Protein AF-A0A662UY83-F1 (afdb_monomer_lite)

Radius of gyration: 17.08 Å; chains: 1; bounding box: 41×34×47 Å

Foldseek 3Di:
DAFKEKEKEKAAEPDPLRVVLVVLLVVLVVCCCPPVVYHYHYYYHYDHPDATWMAIPNDIDGPPDRDGSVVSNVVNVVRIDTDPDPVPVVVVVVVVVVVPPDD

Sequence (103 aa):
MSLF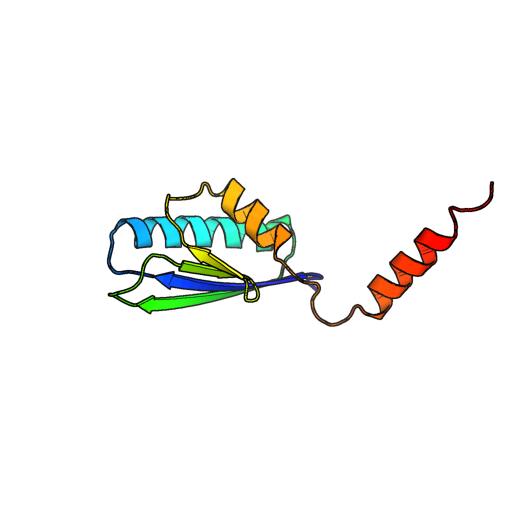EAKIIFIRGLNDIDVILEDILKQAIKIIRNHYGIHVDYEVLFSPDKESTLVINGHVIKVKKIPSIKELVDLIIMLSKPMNGDLEYMSMISSRMRVSEYV

Secondary structure (DSSP, 8-state):
--SEEEEEEEEE-SSHHHHHHHHHHHHHHHHHHHHS--EEEEEEEE-TTS--EEEETTEEEE-SS---HHHHHHHHHHH-EE-S--HHHHHHHHHHHTTSS--

Structure (mmCIF, N/CA/C/O backbone):
data_AF-A0A662UY83-F1
#
_entry.id   AF-A0A662UY83-F1
#
loop_
_atom_site.group_PDB
_atom_site.id
_atom_site.type_symbol
_atom_site.label_atom_id
_atom_site.label_alt_id
_atom_site.label_comp_id
_atom_site.label_asym_id
_atom_site.label_entity_id
_atom_site.label_seq_id
_atom_site.pdbx_PDB_ins_code
_atom_site.Cartn_x
_atom_site.Cartn_y
_atom_site.Cartn_z
_atom_site.occupancy
_atom_site.B_iso_or_equiv
_atom_site.auth_seq_id
_atom_site.auth_comp_id
_atom_site.auth_asym_id
_atom_site.auth_atom_id
_atom_site.pdbx_PDB_model_num
ATOM 1 N N . MET A 1 1 ? -11.048 -8.807 17.305 1.00 54.78 1 MET A N 1
ATOM 2 C CA . MET A 1 1 ? -11.712 -8.505 16.018 1.00 54.78 1 MET A CA 1
ATOM 3 C C . MET A 1 1 ? -11.162 -7.174 15.535 1.00 54.78 1 MET A C 1
ATOM 5 O O . MET A 1 1 ? -10.988 -6.303 16.379 1.00 54.78 1 MET A O 1
ATOM 9 N N . SER A 1 2 ? -10.791 -7.043 14.260 1.00 63.16 2 SER A N 1
ATOM 10 C CA . SER A 1 2 ? -10.331 -5.760 13.713 1.00 63.16 2 SER A CA 1
ATOM 11 C C . SER A 1 2 ? -11.535 -4.868 13.408 1.00 63.16 2 SER A C 1
ATOM 13 O O . SER A 1 2 ? -12.543 -5.375 12.928 1.00 63.16 2 SER A O 1
ATOM 15 N N . LEU A 1 3 ? -11.437 -3.572 13.712 1.00 77.38 3 LEU A N 1
ATOM 16 C CA . LEU A 1 3 ? -12.493 -2.588 13.435 1.00 77.38 3 LEU A CA 1
A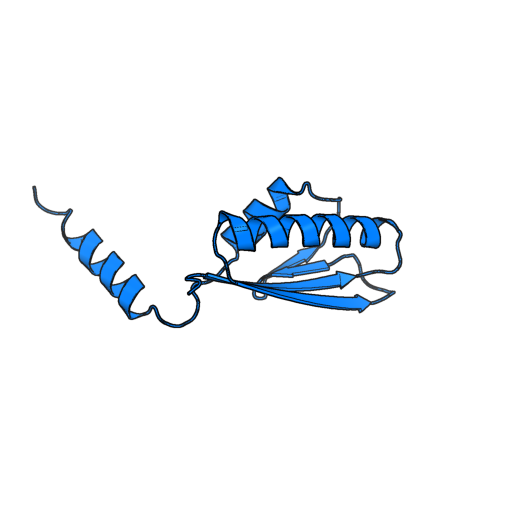TOM 17 C C . LEU A 1 3 ? -12.378 -1.987 12.025 1.00 77.38 3 LEU A C 1
ATOM 19 O O . LEU A 1 3 ? -13.340 -1.424 11.513 1.00 77.38 3 LEU A O 1
ATOM 23 N N . PHE A 1 4 ? -11.213 -2.109 11.389 1.00 84.00 4 PHE A N 1
ATOM 24 C CA . PHE A 1 4 ? -10.904 -1.471 10.113 1.00 84.00 4 PHE A CA 1
ATOM 25 C C . PHE A 1 4 ? -10.242 -2.464 9.163 1.00 84.00 4 PHE A C 1
ATOM 27 O O . PHE A 1 4 ? -9.410 -3.267 9.575 1.00 84.00 4 PHE A O 1
ATOM 34 N N . GLU A 1 5 ? -10.567 -2.369 7.881 1.00 90.69 5 GLU A N 1
ATOM 35 C CA . GLU A 1 5 ? -9.957 -3.127 6.801 1.00 90.69 5 GLU A CA 1
ATOM 36 C C . GLU A 1 5 ? -9.292 -2.244 5.743 1.00 90.69 5 GLU A C 1
ATOM 38 O O . GLU A 1 5 ? -9.752 -1.154 5.383 1.00 90.69 5 GLU A O 1
ATOM 43 N N . ALA A 1 6 ? -8.199 -2.764 5.198 1.00 91.50 6 ALA A N 1
ATOM 44 C CA . ALA A 1 6 ? -7.548 -2.242 4.012 1.00 91.50 6 ALA A CA 1
ATOM 45 C C . ALA A 1 6 ? -7.310 -3.378 3.018 1.00 91.50 6 ALA A C 1
ATOM 47 O O . ALA A 1 6 ? -6.532 -4.293 3.281 1.00 91.50 6 ALA A O 1
ATOM 48 N N . LYS A 1 7 ? -7.947 -3.298 1.852 1.00 93.44 7 LYS A N 1
ATOM 49 C CA . LYS A 1 7 ? -7.611 -4.121 0.696 1.00 93.44 7 LYS A CA 1
ATOM 50 C C . LYS A 1 7 ? -6.532 -3.423 -0.114 1.00 93.44 7 LYS A C 1
ATOM 52 O O . LYS A 1 7 ? -6.758 -2.326 -0.620 1.00 93.44 7 LYS A O 1
ATOM 57 N N . ILE A 1 8 ? -5.375 -4.053 -0.238 1.00 94.56 8 ILE A N 1
ATOM 58 C CA . ILE A 1 8 ? -4.197 -3.519 -0.909 1.00 94.56 8 ILE A CA 1
ATOM 59 C C . ILE A 1 8 ? -3.839 -4.440 -2.071 1.00 94.56 8 ILE A C 1
ATOM 61 O O . ILE A 1 8 ? -3.570 -5.619 -1.873 1.00 94.56 8 ILE A O 1
ATOM 65 N N . ILE A 1 9 ? -3.783 -3.887 -3.277 1.00 94.56 9 ILE A N 1
ATOM 66 C CA . ILE A 1 9 ? -3.280 -4.576 -4.464 1.00 94.56 9 ILE A CA 1
ATOM 67 C C . ILE A 1 9 ? -2.045 -3.824 -4.934 1.00 94.56 9 ILE A C 1
ATOM 69 O O . ILE A 1 9 ? -2.125 -2.645 -5.286 1.00 94.56 9 ILE A O 1
ATOM 73 N N . PHE A 1 10 ? -0.900 -4.493 -4.942 1.00 94.06 10 PHE A N 1
ATOM 74 C CA . PHE A 1 10 ? 0.315 -3.954 -5.530 1.00 94.06 10 PHE A CA 1
ATOM 75 C C . PHE A 1 10 ? 0.484 -4.503 -6.945 1.00 94.06 10 PHE A C 1
ATOM 77 O O . PHE A 1 10 ? 0.743 -5.687 -7.146 1.00 94.06 10 PHE A O 1
ATOM 84 N N . ILE A 1 11 ? 0.303 -3.635 -7.937 1.00 91.50 11 ILE A N 1
ATOM 85 C CA . ILE A 1 11 ? 0.576 -3.938 -9.339 1.00 91.50 11 ILE A CA 1
ATOM 86 C C . ILE A 1 11 ? 2.052 -3.643 -9.577 1.00 91.50 11 ILE A C 1
ATOM 88 O O . ILE A 1 11 ? 2.478 -2.485 -9.641 1.00 91.50 11 ILE A O 1
ATOM 92 N N . ARG A 1 12 ? 2.815 -4.723 -9.671 1.00 87.25 12 ARG A N 1
ATOM 93 C CA . ARG A 1 12 ? 4.264 -4.746 -9.745 1.00 87.25 12 ARG A CA 1
ATOM 94 C C . ARG A 1 12 ? 4.736 -4.764 -11.201 1.00 87.25 12 ARG A C 1
ATOM 96 O O . ARG A 1 12 ? 4.265 -5.592 -11.988 1.00 87.25 12 ARG A O 1
ATOM 103 N N . GLY A 1 13 ? 5.683 -3.885 -11.530 1.00 82.75 13 GLY A N 1
ATOM 104 C CA . GLY A 1 13 ? 6.440 -3.930 -12.782 1.00 82.75 13 GLY A CA 1
ATOM 105 C C . GLY A 1 13 ? 7.574 -4.969 -12.758 1.00 82.75 13 GLY A C 1
ATOM 106 O O . GLY A 1 13 ? 7.636 -5.837 -11.882 1.00 82.75 13 GLY A O 1
ATOM 107 N N . LEU A 1 14 ? 8.484 -4.889 -13.734 1.00 76.94 14 LEU A N 1
ATOM 108 C CA . LEU A 1 14 ? 9.653 -5.778 -13.861 1.00 76.94 14 LEU A CA 1
ATOM 109 C C . LEU A 1 14 ? 10.971 -5.169 -13.348 1.00 76.94 14 LEU A C 1
ATOM 111 O O . LEU A 1 14 ? 12.033 -5.739 -13.588 1.00 76.94 14 LEU A O 1
ATOM 115 N N . ASN A 1 15 ? 10.936 -4.039 -12.640 1.00 79.00 15 ASN A N 1
ATOM 116 C CA . ASN A 1 15 ? 12.158 -3.325 -12.269 1.00 79.00 15 ASN A CA 1
ATOM 117 C C . ASN A 1 15 ? 12.635 -3.695 -10.854 1.00 79.00 15 ASN A C 1
ATOM 119 O O . ASN A 1 15 ? 11.828 -3.984 -9.975 1.00 79.00 15 ASN A O 1
ATOM 123 N N . ASP A 1 16 ? 13.942 -3.609 -10.583 1.00 80.00 16 ASP A N 1
ATOM 124 C CA . ASP A 1 16 ? 14.505 -3.893 -9.245 1.00 80.00 16 ASP A CA 1
ATOM 125 C C . ASP A 1 16 ? 13.921 -2.987 -8.147 1.00 80.00 16 ASP A C 1
ATOM 127 O O . ASP A 1 16 ? 13.751 -3.392 -6.996 1.00 80.00 16 ASP A O 1
ATOM 131 N N . ILE A 1 17 ? 13.536 -1.765 -8.523 1.00 81.62 17 ILE A N 1
ATOM 132 C CA . ILE A 1 17 ? 12.842 -0.806 -7.656 1.00 81.62 17 ILE A CA 1
ATOM 133 C C . ILE A 1 17 ? 11.527 -1.391 -7.121 1.00 81.62 17 ILE A C 1
ATOM 135 O O . ILE A 1 17 ? 11.171 -1.151 -5.967 1.00 81.62 17 ILE A O 1
ATOM 139 N N . ASP A 1 18 ? 10.827 -2.195 -7.924 1.00 84.81 18 ASP A N 1
ATOM 140 C CA . ASP A 1 18 ? 9.566 -2.822 -7.536 1.00 84.81 18 ASP A CA 1
ATOM 141 C C . ASP A 1 18 ? 9.746 -3.899 -6.465 1.00 84.81 18 ASP A C 1
ATOM 143 O O . ASP A 1 18 ? 8.878 -4.067 -5.610 1.00 84.81 18 ASP A O 1
ATOM 147 N N . VAL A 1 19 ? 10.882 -4.607 -6.484 1.00 85.62 19 VAL A N 1
ATOM 148 C CA . VAL A 1 19 ? 11.230 -5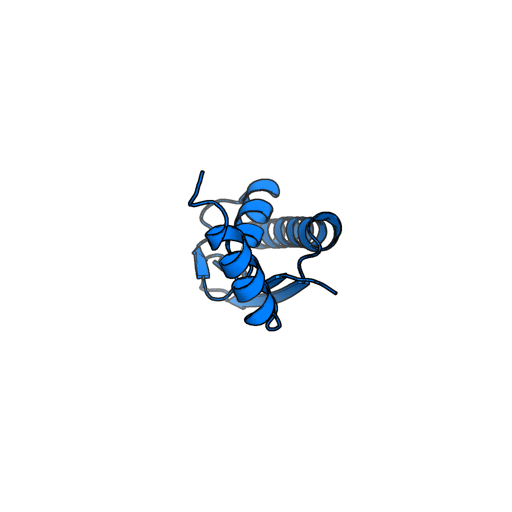.600 -5.455 1.00 85.62 19 VAL A CA 1
ATOM 149 C C . VAL A 1 19 ? 11.405 -4.909 -4.106 1.00 85.62 19 VAL A C 1
ATOM 151 O O . VAL A 1 19 ? 10.862 -5.357 -3.097 1.00 85.62 19 VAL A O 1
ATOM 154 N N . ILE A 1 20 ? 12.137 -3.792 -4.098 1.00 89.12 20 ILE A N 1
ATOM 155 C CA . ILE A 1 20 ? 12.377 -2.992 -2.893 1.00 89.12 20 ILE A CA 1
ATOM 156 C C . ILE A 1 20 ? 11.054 -2.425 -2.371 1.00 89.12 20 ILE A C 1
ATOM 158 O O . ILE A 1 20 ? 10.775 -2.481 -1.175 1.00 89.12 20 ILE A O 1
ATOM 162 N N . LEU A 1 21 ? 10.213 -1.911 -3.269 1.00 89.50 21 LEU A N 1
ATOM 163 C CA . LEU A 1 21 ? 8.908 -1.367 -2.919 1.00 89.50 21 LEU A CA 1
ATOM 164 C C . LEU A 1 21 ? 7.986 -2.422 -2.291 1.00 89.50 21 LEU A C 1
ATOM 166 O O . LEU A 1 21 ? 7.314 -2.127 -1.303 1.00 89.50 21 LEU A O 1
ATOM 170 N N . GLU A 1 22 ? 7.982 -3.647 -2.824 1.00 91.81 22 GLU A N 1
ATOM 171 C CA . GLU A 1 22 ? 7.220 -4.767 -2.264 1.00 91.81 22 GLU A CA 1
ATOM 172 C C . GLU A 1 22 ? 7.654 -5.087 -0.824 1.00 91.81 22 GLU A C 1
ATOM 174 O O . GLU A 1 22 ? 6.810 -5.341 0.038 1.00 91.81 22 GLU A O 1
ATOM 179 N N . ASP A 1 23 ? 8.960 -5.053 -0.545 1.00 92.62 23 ASP A N 1
ATOM 180 C CA . ASP A 1 23 ? 9.493 -5.309 0.795 1.00 92.62 23 ASP A CA 1
ATOM 181 C C . ASP A 1 23 ? 9.083 -4.218 1.794 1.00 92.62 23 ASP A C 1
ATOM 183 O O . ASP A 1 23 ? 8.527 -4.513 2.855 1.00 92.62 23 ASP A O 1
ATOM 187 N N . ILE A 1 24 ? 9.248 -2.945 1.418 1.00 93.12 24 ILE A N 1
ATOM 188 C CA . ILE A 1 24 ? 8.818 -1.797 2.234 1.00 93.12 24 ILE A CA 1
ATOM 189 C C . ILE A 1 24 ? 7.308 -1.878 2.508 1.00 93.12 24 ILE A C 1
ATOM 191 O O . ILE A 1 24 ? 6.865 -1.646 3.637 1.00 93.12 24 ILE A O 1
ATOM 195 N N . LEU A 1 25 ? 6.508 -2.261 1.508 1.00 94.50 25 LEU A N 1
ATOM 196 C CA . LEU A 1 25 ? 5.065 -2.422 1.658 1.00 94.50 25 LEU A CA 1
ATOM 197 C C . LEU A 1 25 ? 4.717 -3.549 2.639 1.00 94.50 25 LEU A C 1
ATOM 199 O O . LEU A 1 25 ? 3.880 -3.353 3.521 1.00 94.50 25 LEU A O 1
ATOM 203 N N . LYS A 1 26 ? 5.395 -4.701 2.566 1.00 95.25 26 LYS A N 1
ATOM 204 C CA . LYS A 1 26 ? 5.223 -5.797 3.539 1.00 95.25 26 LYS A CA 1
ATOM 205 C C . LYS A 1 26 ? 5.573 -5.358 4.961 1.00 95.25 26 LYS A C 1
ATOM 207 O O . LYS A 1 26 ? 4.857 -5.715 5.901 1.00 95.25 26 LYS A O 1
ATOM 212 N N . GLN A 1 27 ? 6.628 -4.559 5.130 1.00 96.00 27 GLN A N 1
ATOM 213 C CA . GLN A 1 27 ? 6.990 -3.991 6.431 1.00 96.00 27 GLN A CA 1
ATOM 214 C C . GLN A 1 27 ? 5.901 -3.043 6.956 1.00 96.00 27 GLN A C 1
ATOM 216 O O . GLN A 1 27 ? 5.479 -3.176 8.108 1.00 96.00 27 GLN A O 1
ATOM 221 N N . ALA A 1 28 ? 5.380 -2.149 6.109 1.00 95.50 28 ALA A N 1
ATOM 222 C CA . ALA A 1 28 ? 4.276 -1.258 6.464 1.00 95.50 28 ALA A CA 1
ATOM 223 C C . ALA A 1 28 ? 3.017 -2.045 6.871 1.00 95.50 28 ALA A C 1
ATOM 225 O O . ALA A 1 28 ? 2.437 -1.788 7.924 1.00 95.50 28 ALA A O 1
ATOM 226 N N . ILE A 1 29 ? 2.640 -3.072 6.103 1.00 95.19 29 ILE A N 1
ATOM 227 C CA . ILE A 1 29 ? 1.491 -3.942 6.404 1.00 95.19 29 ILE A CA 1
ATOM 228 C C . ILE A 1 29 ? 1.661 -4.643 7.754 1.00 95.19 29 ILE A C 1
ATOM 230 O O . ILE A 1 29 ? 0.711 -4.724 8.536 1.00 95.19 29 ILE A O 1
ATOM 234 N N . LYS A 1 30 ? 2.868 -5.128 8.067 1.00 95.44 30 LYS A N 1
ATOM 235 C CA . LYS A 1 30 ? 3.162 -5.742 9.369 1.00 95.44 30 LYS A CA 1
ATOM 236 C C . LYS A 1 30 ? 2.972 -4.748 10.516 1.00 95.44 30 LYS A C 1
ATOM 238 O O . LYS A 1 30 ?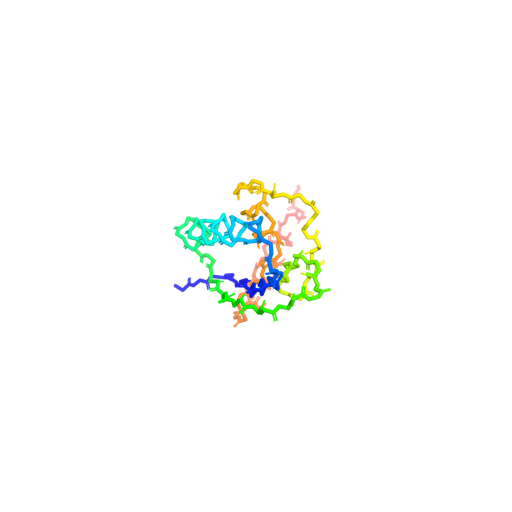 2.384 -5.108 11.535 1.00 95.44 30 LYS A O 1
ATOM 243 N N . ILE A 1 31 ? 3.431 -3.504 10.351 1.00 93.31 31 ILE A N 1
ATOM 244 C CA . ILE A 1 31 ? 3.230 -2.437 11.343 1.00 93.31 31 ILE A CA 1
ATOM 245 C C . ILE A 1 31 ? 1.737 -2.181 11.545 1.00 93.31 31 ILE A C 1
ATOM 247 O O . ILE A 1 31 ? 1.280 -2.166 12.685 1.00 93.31 31 ILE A O 1
ATOM 251 N N . ILE A 1 32 ? 0.986 -2.048 10.455 1.00 92.06 32 ILE A N 1
ATOM 252 C CA . ILE A 1 32 ? -0.452 -1.764 10.456 1.00 92.06 32 ILE A CA 1
ATOM 253 C C . ILE A 1 32 ? -1.246 -2.852 11.179 1.00 92.06 32 ILE A C 1
ATOM 255 O O . ILE A 1 32 ? -2.032 -2.552 12.078 1.00 92.06 32 ILE A O 1
ATOM 259 N N . ARG A 1 33 ? -0.992 -4.121 10.846 1.00 91.81 33 ARG A N 1
ATOM 260 C CA . ARG A 1 33 ? -1.655 -5.262 11.489 1.00 91.81 33 ARG A CA 1
ATOM 261 C C . ARG A 1 33 ? -1.354 -5.324 12.987 1.00 91.81 33 ARG A C 1
ATOM 263 O O . ARG A 1 33 ? -2.266 -5.531 13.780 1.00 91.81 33 ARG A O 1
ATOM 270 N N . ASN A 1 34 ? -0.092 -5.126 13.372 1.00 91.12 34 ASN A N 1
ATOM 271 C CA . ASN A 1 34 ? 0.350 -5.340 14.752 1.00 91.12 34 ASN A CA 1
ATOM 272 C C . ASN A 1 34 ? 0.069 -4.156 15.685 1.00 91.12 34 ASN A C 1
ATOM 274 O O . ASN A 1 34 ? -0.254 -4.376 16.846 1.00 91.12 34 ASN A O 1
ATOM 278 N N . HIS A 1 35 ? 0.218 -2.920 15.205 1.00 90.00 35 HIS A N 1
ATOM 279 C CA . HIS A 1 35 ? 0.136 -1.722 16.052 1.00 90.00 35 HIS A CA 1
ATOM 280 C C . HIS A 1 35 ? -1.221 -1.029 15.970 1.00 90.00 35 HIS A C 1
ATOM 282 O O . HIS A 1 35 ? -1.676 -0.470 16.961 1.00 90.00 35 HIS A O 1
ATOM 288 N N . TYR A 1 36 ? -1.871 -1.072 14.806 1.00 85.81 36 TYR A N 1
ATOM 289 C CA . TYR A 1 36 ? -3.149 -0.391 14.581 1.00 85.81 36 TYR A CA 1
ATOM 290 C C . TYR A 1 36 ? -4.329 -1.362 14.564 1.00 85.81 36 TYR A C 1
ATOM 292 O O . TYR A 1 36 ? -5.479 -0.936 14.516 1.00 85.81 36 TYR A O 1
ATOM 300 N N . GLY A 1 37 ? -4.059 -2.671 14.602 1.00 85.44 37 GLY A N 1
ATOM 301 C CA . GLY A 1 37 ? -5.091 -3.699 14.624 1.00 85.44 37 GLY A CA 1
ATOM 302 C C . GLY A 1 37 ? -5.986 -3.685 13.386 1.00 85.44 37 GLY A C 1
ATOM 303 O O . GLY A 1 37 ? -7.115 -4.156 13.479 1.00 85.44 37 GLY A O 1
ATOM 304 N N . ILE A 1 38 ? -5.517 -3.142 12.256 1.00 88.19 38 ILE A N 1
ATOM 305 C CA . ILE A 1 38 ? -6.249 -3.081 10.982 1.00 88.19 38 ILE A CA 1
ATOM 306 C C . ILE A 1 38 ? -6.076 -4.415 10.249 1.00 88.19 38 ILE A C 1
ATOM 308 O O . ILE A 1 38 ? -4.958 -4.916 10.090 1.00 88.19 38 ILE A O 1
ATOM 312 N N . HIS A 1 39 ? -7.180 -4.996 9.787 1.00 91.06 39 HIS A N 1
ATOM 313 C CA . HIS A 1 39 ? -7.161 -6.163 8.923 1.00 91.06 39 HIS A CA 1
ATOM 314 C C . HIS A 1 39 ? -6.702 -5.746 7.527 1.00 91.06 39 HIS A C 1
ATOM 316 O O . HIS A 1 39 ? -7.262 -4.841 6.920 1.00 91.06 39 HIS A O 1
ATOM 322 N N . VAL A 1 40 ? -5.665 -6.391 7.003 1.00 92.00 40 VAL A N 1
ATOM 323 C CA . VAL A 1 40 ? -5.149 -6.056 5.674 1.00 92.00 40 VAL A CA 1
ATOM 324 C C . VAL A 1 40 ? -5.278 -7.269 4.776 1.00 92.00 40 VAL A C 1
ATOM 326 O O . VAL A 1 40 ? -4.646 -8.286 5.065 1.00 92.00 40 VAL A O 1
ATOM 329 N N . ASP A 1 41 ? -6.035 -7.143 3.695 1.00 93.94 41 ASP A N 1
ATOM 330 C CA . ASP A 1 41 ? -6.009 -8.072 2.567 1.00 93.94 41 ASP A CA 1
ATOM 331 C C . ASP A 1 41 ? -4.966 -7.561 1.567 1.00 93.94 41 ASP A C 1
ATOM 333 O O . ASP A 1 41 ? -5.017 -6.397 1.172 1.00 93.94 41 ASP A O 1
ATOM 337 N N . TYR A 1 42 ? -3.968 -8.377 1.232 1.00 95.00 42 TYR A N 1
ATOM 338 C CA . TYR A 1 42 ? -2.824 -7.951 0.425 1.00 95.00 42 TYR A CA 1
ATOM 339 C C . TYR A 1 42 ? -2.566 -8.916 -0.725 1.00 95.00 42 TYR A C 1
ATOM 341 O O . TYR A 1 42 ? -2.299 -10.096 -0.499 1.00 95.00 42 TYR A O 1
ATOM 349 N N . GLU A 1 43 ? -2.573 -8.379 -1.941 1.00 94.88 43 GLU A N 1
ATOM 350 C CA . GLU A 1 43 ? -2.351 -9.109 -3.184 1.00 94.88 43 GLU A CA 1
ATOM 351 C C . GLU A 1 43 ? -1.276 -8.421 -4.037 1.00 94.88 43 GLU A C 1
ATOM 353 O O . GLU A 1 43 ? -1.158 -7.192 -4.050 1.00 94.88 43 GLU A O 1
ATOM 358 N N . VAL A 1 44 ? -0.500 -9.217 -4.777 1.00 92.44 44 VAL A N 1
ATOM 359 C CA . VAL A 1 44 ? 0.477 -8.729 -5.758 1.00 92.44 44 VAL A CA 1
ATOM 360 C C . VAL A 1 44 ? 0.073 -9.219 -7.140 1.00 92.44 44 VAL A C 1
ATOM 362 O O . VAL A 1 44 ? -0.053 -10.421 -7.362 1.00 92.44 44 VAL A O 1
ATOM 365 N N . LEU A 1 45 ? -0.093 -8.285 -8.073 1.00 91.38 45 LEU A N 1
ATOM 366 C CA . LEU A 1 45 ? -0.348 -8.569 -9.481 1.00 91.38 45 LEU A CA 1
ATOM 367 C C . LEU A 1 45 ? 0.870 -8.175 -10.306 1.00 91.38 45 LEU A C 1
ATOM 369 O O . LEU A 1 45 ? 1.445 -7.110 -10.098 1.00 91.38 45 LEU A O 1
ATOM 373 N N . PHE A 1 46 ? 1.237 -9.002 -11.277 1.00 87.38 46 PHE A N 1
ATOM 374 C CA . PHE A 1 46 ? 2.356 -8.719 -12.169 1.00 87.38 46 PHE A CA 1
ATOM 375 C C . PHE A 1 46 ? 1.859 -8.070 -13.457 1.00 87.38 46 PHE A C 1
ATOM 377 O O . PHE A 1 46 ? 0.940 -8.575 -14.100 1.00 87.38 46 PHE A O 1
ATOM 384 N N . SER A 1 47 ? 2.476 -6.955 -13.842 1.00 83.69 47 SER A N 1
ATOM 385 C CA . SER A 1 47 ? 2.178 -6.274 -15.098 1.00 83.69 47 SER A CA 1
ATOM 386 C C . SER A 1 47 ? 3.459 -5.670 -15.682 1.00 83.69 47 SER A C 1
ATOM 388 O O . SER A 1 47 ? 3.854 -4.585 -15.259 1.00 83.69 47 SER A O 1
ATOM 390 N N . PRO A 1 48 ? 4.094 -6.325 -16.669 1.00 73.50 48 PRO A N 1
ATOM 391 C CA . PRO A 1 48 ? 5.408 -5.923 -17.172 1.00 73.50 48 PRO A CA 1
ATOM 392 C C . PRO A 1 48 ? 5.417 -4.538 -17.834 1.00 73.50 48 PRO A C 1
ATOM 394 O O . PRO A 1 48 ? 6.417 -3.834 -17.749 1.00 73.50 48 PRO A O 1
ATOM 397 N N . ASP A 1 49 ? 4.291 -4.120 -18.416 1.00 73.44 49 ASP A N 1
ATOM 398 C CA . ASP A 1 49 ? 4.171 -2.863 -19.167 1.00 73.44 49 ASP A CA 1
ATOM 399 C C . ASP A 1 49 ? 3.608 -1.691 -18.345 1.00 73.44 49 ASP A C 1
ATOM 401 O O . ASP A 1 49 ? 3.324 -0.623 -18.894 1.00 73.44 49 ASP A O 1
ATOM 405 N N . LYS A 1 50 ? 3.365 -1.877 -17.038 1.00 71.31 50 LYS A N 1
ATOM 406 C CA . LYS A 1 50 ? 2.745 -0.846 -16.191 1.00 71.31 50 LYS A CA 1
ATOM 407 C C . LYS A 1 50 ? 3.721 -0.284 -15.172 1.00 71.31 50 LYS A C 1
ATOM 409 O O . LYS A 1 50 ? 4.521 -1.001 -14.583 1.00 71.31 50 LYS A O 1
ATOM 414 N N . GLU A 1 51 ? 3.583 1.017 -14.931 1.00 82.00 51 GLU A N 1
ATOM 415 C CA . GLU A 1 51 ? 4.201 1.687 -13.791 1.00 82.00 51 GLU A CA 1
ATOM 416 C C . GLU A 1 51 ? 3.747 1.032 -12.479 1.00 82.00 51 GLU A C 1
ATOM 418 O O . GLU A 1 51 ? 2.576 0.656 -12.329 1.00 82.00 51 GLU A O 1
ATOM 423 N N . SER A 1 52 ? 4.658 0.977 -11.510 1.00 86.94 52 SER A N 1
ATOM 424 C CA . SER A 1 52 ? 4.408 0.527 -10.143 1.00 86.94 52 SER A CA 1
ATOM 425 C C . SER A 1 52 ? 3.181 1.233 -9.573 1.00 86.94 52 SER A C 1
ATOM 427 O O . SER A 1 52 ? 3.163 2.457 -9.401 1.00 86.94 52 SER A O 1
ATOM 429 N N . THR A 1 53 ? 2.126 0.472 -9.302 1.00 90.62 53 THR A N 1
ATOM 430 C CA . THR A 1 53 ? 0.836 1.033 -8.894 1.00 90.62 53 THR A CA 1
ATOM 431 C C . THR A 1 53 ? 0.348 0.348 -7.634 1.00 90.62 53 THR A C 1
ATOM 433 O O . THR A 1 53 ? 0.290 -0.874 -7.556 1.00 90.62 53 THR A O 1
ATOM 436 N N . LEU A 1 54 ? -0.042 1.146 -6.650 1.00 91.19 54 LEU A N 1
ATOM 437 C CA . LEU A 1 54 ? -0.652 0.681 -5.419 1.00 91.19 54 LEU A CA 1
ATOM 438 C C . LEU A 1 54 ? -2.144 1.001 -5.460 1.00 91.19 54 LEU A C 1
ATOM 440 O O . LEU A 1 54 ? -2.528 2.137 -5.724 1.00 91.19 54 LEU A O 1
ATOM 444 N N . VAL A 1 55 ? -2.990 0.013 -5.202 1.00 92.00 55 VAL A N 1
ATOM 445 C CA . VAL A 1 55 ? -4.437 0.201 -5.093 1.00 92.00 55 VAL A CA 1
ATOM 446 C C . VAL A 1 55 ? -4.848 -0.093 -3.661 1.00 92.00 55 VAL A C 1
ATOM 448 O O . VAL A 1 55 ? -4.709 -1.227 -3.221 1.00 92.00 55 VAL A O 1
ATOM 451 N N . ILE A 1 56 ? -5.357 0.903 -2.934 1.00 91.94 56 ILE A N 1
ATOM 452 C CA . ILE A 1 56 ? -5.819 0.740 -1.546 1.00 91.94 56 ILE A CA 1
ATOM 453 C C . ILE A 1 56 ? -7.315 1.031 -1.489 1.00 91.94 56 ILE A C 1
ATOM 455 O O . ILE A 1 56 ? -7.736 2.149 -1.768 1.00 91.94 56 ILE A O 1
ATOM 459 N N . ASN A 1 57 ? -8.138 0.036 -1.153 1.00 89.56 57 ASN A N 1
ATOM 460 C CA . ASN A 1 57 ? -9.598 0.161 -1.057 1.00 89.56 57 ASN A CA 1
ATOM 461 C C . ASN A 1 57 ? -10.257 0.813 -2.295 1.00 89.56 57 ASN A C 1
ATOM 463 O O . ASN A 1 57 ? -11.275 1.503 -2.178 1.00 89.56 57 ASN A O 1
ATOM 467 N N . GLY A 1 58 ? -9.669 0.585 -3.478 1.00 87.69 58 GLY A N 1
ATOM 468 C CA . GLY A 1 58 ? -10.088 1.143 -4.770 1.00 87.69 58 GLY A CA 1
ATOM 469 C C . GLY A 1 58 ? -9.377 2.438 -5.186 1.00 87.69 58 GLY A C 1
ATOM 470 O O . GLY A 1 58 ? -9.493 2.844 -6.339 1.00 87.69 58 GLY A O 1
ATOM 471 N N . HIS A 1 59 ? -8.606 3.071 -4.299 1.00 89.75 59 HIS A N 1
ATOM 472 C CA . HIS A 1 59 ? -7.821 4.264 -4.619 1.00 89.75 59 HIS A CA 1
ATOM 473 C C . HIS A 1 59 ? -6.528 3.881 -5.329 1.00 89.75 59 HIS A C 1
ATOM 475 O O . HIS A 1 59 ? -5.689 3.190 -4.757 1.00 89.75 59 HIS A O 1
ATOM 481 N N . VAL A 1 60 ? -6.367 4.352 -6.564 1.00 91.12 60 VAL A N 1
ATOM 482 C CA . VAL A 1 60 ? -5.198 4.074 -7.404 1.00 91.12 60 VAL A CA 1
ATOM 483 C C . VAL A 1 60 ? -4.112 5.120 -7.159 1.00 91.12 60 VAL A C 1
ATOM 485 O O . VAL A 1 60 ? -4.327 6.313 -7.364 1.00 91.12 60 VAL A O 1
ATOM 488 N N . ILE A 1 61 ? -2.929 4.665 -6.759 1.00 90.06 61 ILE A N 1
ATOM 489 C CA . ILE A 1 61 ? -1.763 5.486 -6.440 1.00 90.06 61 ILE A CA 1
ATOM 490 C C . ILE A 1 61 ? -0.608 5.046 -7.334 1.00 90.06 61 ILE A C 1
ATOM 492 O O . ILE A 1 61 ? -0.103 3.929 -7.228 1.00 90.06 61 ILE A O 1
ATOM 496 N N . LYS A 1 62 ? -0.161 5.942 -8.213 1.00 88.88 62 LYS A N 1
ATOM 497 C CA . LYS A 1 62 ? 1.034 5.715 -9.030 1.00 88.88 62 LYS A CA 1
ATOM 498 C C . LYS A 1 62 ? 2.286 6.002 -8.213 1.00 88.88 62 LYS A C 1
ATOM 500 O O . LYS A 1 62 ? 2.469 7.126 -7.737 1.00 88.88 62 LYS A O 1
ATOM 505 N N . VAL A 1 63 ? 3.161 5.014 -8.078 1.00 85.19 63 VAL A N 1
ATOM 506 C CA . VAL A 1 63 ? 4.374 5.135 -7.271 1.00 85.19 63 VAL A CA 1
ATOM 507 C C . VAL A 1 63 ? 5.501 5.684 -8.141 1.00 85.19 63 VAL A C 1
ATOM 509 O O . VAL A 1 63 ? 6.161 4.959 -8.871 1.00 85.19 63 VAL A O 1
ATOM 512 N N . LYS A 1 64 ? 5.703 7.005 -8.082 1.00 81.19 64 LYS A N 1
ATOM 513 C CA . LYS A 1 64 ? 6.757 7.703 -8.848 1.00 81.19 64 LYS A CA 1
ATOM 514 C C . LYS A 1 64 ? 8.123 7.704 -8.159 1.00 81.19 64 LYS A C 1
ATOM 516 O O . LYS A 1 64 ? 9.147 7.868 -8.810 1.00 81.19 64 LYS A O 1
ATOM 521 N N . LYS A 1 65 ? 8.126 7.591 -6.833 1.00 84.62 65 LYS A N 1
ATOM 522 C CA . LYS A 1 65 ? 9.311 7.525 -5.972 1.00 84.62 65 LYS A CA 1
ATOM 523 C C . LYS A 1 65 ? 9.066 6.457 -4.919 1.00 84.62 65 LYS A C 1
ATOM 525 O O . LYS A 1 65 ? 7.914 6.263 -4.537 1.00 84.62 65 LYS A O 1
ATOM 530 N N . ILE A 1 66 ? 10.124 5.818 -4.433 1.00 84.19 66 ILE A N 1
ATOM 531 C CA . ILE A 1 66 ? 10.017 4.867 -3.324 1.00 84.19 66 ILE A CA 1
ATOM 532 C C . ILE A 1 66 ? 9.562 5.648 -2.077 1.00 84.19 66 ILE A C 1
ATOM 534 O O . ILE A 1 66 ? 10.295 6.533 -1.626 1.00 84.19 66 ILE A O 1
ATOM 538 N N . PRO A 1 67 ? 8.356 5.392 -1.544 1.00 86.88 67 PRO A N 1
ATOM 539 C CA . PRO A 1 67 ? 7.893 6.020 -0.319 1.00 86.88 67 PRO A CA 1
ATOM 540 C C . PRO A 1 67 ? 8.606 5.402 0.886 1.00 86.88 67 PRO A C 1
ATOM 542 O O . PRO A 1 67 ? 8.976 4.226 0.886 1.00 86.88 67 PRO A O 1
ATOM 545 N N . SER A 1 68 ? 8.772 6.191 1.941 1.00 92.94 68 SER A N 1
ATOM 546 C CA . SER A 1 68 ? 9.210 5.667 3.232 1.00 92.94 68 SER A CA 1
ATOM 547 C C . SER A 1 68 ? 8.137 4.761 3.848 1.00 92.94 68 SER A C 1
ATOM 549 O O . SER A 1 68 ? 6.942 4.893 3.570 1.00 92.94 68 SER A O 1
ATOM 551 N N . ILE A 1 69 ? 8.551 3.870 4.755 1.00 94.12 69 ILE A N 1
ATOM 552 C CA . ILE A 1 69 ? 7.627 2.996 5.498 1.00 94.12 69 ILE A CA 1
ATOM 553 C C . ILE A 1 69 ? 6.557 3.829 6.216 1.00 94.12 69 ILE A C 1
ATOM 555 O O . ILE A 1 69 ? 5.380 3.486 6.164 1.00 94.12 69 ILE A O 1
ATOM 559 N N . LYS A 1 70 ? 6.945 4.947 6.846 1.00 92.94 70 LYS A N 1
ATOM 560 C CA . LYS A 1 70 ? 6.011 5.827 7.560 1.00 92.94 70 LYS A CA 1
ATOM 561 C C . LYS A 1 70 ? 4.954 6.419 6.624 1.00 92.94 70 LYS A C 1
ATOM 563 O O . LYS A 1 70 ? 3.778 6.376 6.961 1.00 92.94 70 LYS A O 1
ATOM 568 N N . GLU A 1 71 ? 5.355 6.920 5.454 1.00 93.12 71 GLU A N 1
ATOM 569 C CA . GLU A 1 71 ? 4.407 7.452 4.462 1.00 93.12 71 GLU A CA 1
ATOM 570 C C . GLU A 1 71 ? 3.405 6.380 4.009 1.00 93.12 71 GLU A C 1
ATOM 572 O O . GLU A 1 71 ? 2.217 6.670 3.894 1.00 93.12 71 GLU A O 1
ATOM 577 N N . LEU A 1 72 ? 3.855 5.137 3.794 1.00 93.25 72 LEU A N 1
ATOM 578 C CA . LEU A 1 72 ? 2.958 4.031 3.444 1.00 93.25 72 LEU A CA 1
ATOM 579 C C . LEU A 1 72 ? 1.998 3.675 4.578 1.00 93.25 72 LEU A C 1
ATOM 581 O O . LEU A 1 72 ? 0.822 3.431 4.321 1.00 93.25 72 LEU A O 1
ATOM 585 N N . VAL A 1 73 ? 2.483 3.653 5.821 1.00 93.25 73 VAL A N 1
ATOM 586 C CA . VAL A 1 73 ? 1.643 3.390 6.995 1.00 93.25 73 VAL A CA 1
ATOM 587 C C . VAL A 1 73 ? 0.549 4.447 7.116 1.00 93.25 73 VAL A C 1
ATOM 589 O O . VAL A 1 73 ? -0.629 4.093 7.165 1.00 93.25 73 VAL A O 1
ATOM 592 N N . ASP A 1 74 ? 0.928 5.726 7.084 1.00 92.69 74 ASP A N 1
ATOM 593 C CA . ASP A 1 74 ? -0.007 6.851 7.174 1.00 92.69 74 ASP A CA 1
ATOM 594 C C . ASP A 1 74 ? -1.050 6.790 6.038 1.00 92.69 74 ASP A C 1
ATOM 596 O O . ASP A 1 74 ? -2.249 6.963 6.273 1.00 92.69 74 ASP A O 1
ATOM 600 N N . LEU A 1 75 ? -0.616 6.470 4.813 1.00 91.69 75 LEU A N 1
ATOM 601 C CA . LEU A 1 75 ? -1.485 6.358 3.640 1.00 91.69 75 LEU A CA 1
ATOM 602 C C . LEU A 1 75 ? -2.498 5.211 3.755 1.00 91.69 75 LEU A C 1
ATOM 604 O O . LEU A 1 75 ? -3.677 5.397 3.455 1.00 91.69 75 LEU A O 1
ATOM 608 N N . ILE A 1 76 ? -2.060 4.026 4.184 1.00 91.38 76 ILE A N 1
ATOM 609 C CA . ILE A 1 76 ? -2.949 2.867 4.320 1.00 91.38 76 ILE A CA 1
ATOM 610 C C . ILE A 1 76 ? -3.962 3.096 5.445 1.00 91.38 76 ILE A C 1
ATOM 612 O O . ILE A 1 76 ? -5.129 2.760 5.268 1.00 91.38 76 ILE A O 1
ATOM 616 N N . ILE A 1 77 ? -3.552 3.695 6.569 1.00 89.94 77 ILE A N 1
ATOM 617 C CA . ILE A 1 77 ? -4.474 4.046 7.661 1.00 89.94 77 ILE A CA 1
ATOM 618 C C . ILE A 1 77 ? -5.535 5.023 7.154 1.00 89.94 77 ILE A C 1
ATOM 620 O O . ILE A 1 77 ? -6.726 4.783 7.344 1.00 89.94 77 ILE A O 1
ATOM 624 N N . MET A 1 78 ? -5.119 6.084 6.459 1.00 90.12 78 MET A N 1
ATOM 625 C CA . MET A 1 78 ? -6.028 7.106 5.931 1.00 90.12 78 MET A CA 1
ATOM 626 C C . MET A 1 78 ? -7.060 6.538 4.948 1.00 90.12 78 MET A C 1
ATOM 628 O O . MET A 1 78 ? -8.195 7.006 4.910 1.00 90.12 78 MET A O 1
ATOM 632 N N . LEU A 1 79 ? -6.673 5.537 4.155 1.00 90.44 79 LEU A N 1
ATOM 633 C CA . LEU A 1 79 ? -7.535 4.912 3.148 1.00 90.44 79 LEU A CA 1
ATOM 634 C C . LEU A 1 79 ? -8.229 3.635 3.644 1.00 90.44 79 LEU A C 1
ATOM 636 O O . LEU A 1 79 ? -9.000 3.027 2.893 1.00 90.44 79 LEU A O 1
ATOM 640 N N . SER A 1 80 ? -7.969 3.216 4.884 1.00 88.69 80 SER A N 1
ATOM 641 C CA . SER A 1 80 ? -8.664 2.096 5.516 1.00 88.69 80 SER A CA 1
ATOM 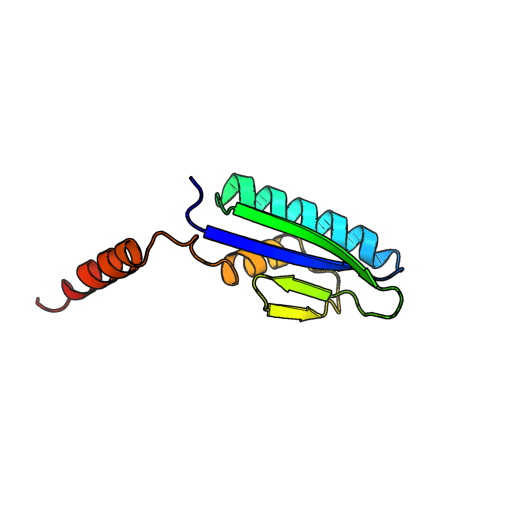642 C C . SER A 1 80 ? -10.136 2.439 5.754 1.00 88.69 80 SER A C 1
ATOM 644 O O . SER A 1 80 ? -10.518 3.602 5.893 1.00 88.69 80 SER A O 1
ATOM 646 N N . LYS A 1 81 ? -10.991 1.419 5.745 1.00 84.19 81 LYS A N 1
ATOM 647 C CA . LYS A 1 81 ? -12.442 1.555 5.908 1.00 84.19 81 LYS A CA 1
ATOM 648 C C . LYS A 1 81 ? -12.885 0.714 7.098 1.00 84.19 81 LYS A C 1
ATOM 650 O O . LYS A 1 81 ? -12.243 -0.291 7.371 1.00 84.19 81 LYS A O 1
ATOM 655 N N . PRO A 1 82 ? -13.941 1.089 7.827 1.00 82.00 82 PRO A N 1
ATOM 656 C CA . PRO A 1 82 ? -14.482 0.222 8.867 1.00 82.00 82 PRO A CA 1
ATOM 657 C C . PRO A 1 82 ? -14.921 -1.118 8.257 1.00 82.00 82 PRO A C 1
ATOM 659 O O . PRO A 1 82 ? -15.548 -1.131 7.197 1.00 82.00 82 PRO A O 1
ATOM 662 N N . MET A 1 83 ? -14.588 -2.237 8.909 1.00 77.50 83 MET A N 1
ATOM 663 C CA . MET A 1 83 ? -15.105 -3.551 8.506 1.00 77.50 83 MET A CA 1
ATOM 664 C C . MET A 1 83 ? -16.616 -3.536 8.718 1.00 77.50 83 MET A C 1
ATOM 666 O O . MET A 1 83 ? -17.068 -3.155 9.795 1.00 77.50 83 MET A O 1
ATOM 670 N N . ASN A 1 84 ? -17.404 -3.894 7.700 1.00 63.03 84 ASN A N 1
ATOM 671 C CA . ASN A 1 84 ? -18.865 -3.823 7.768 1.00 63.03 84 ASN A CA 1
ATOM 672 C C . ASN A 1 84 ? -19.423 -4.564 8.998 1.00 63.03 84 ASN A C 1
ATOM 674 O O . ASN A 1 84 ? -19.562 -5.786 9.008 1.00 63.03 84 ASN A O 1
ATOM 678 N N . GLY A 1 85 ? -19.760 -3.759 10.003 1.00 50.41 85 GLY A N 1
ATOM 679 C CA . GLY A 1 85 ? -20.471 -4.093 11.232 1.00 50.41 85 GLY A CA 1
ATOM 680 C C . GLY A 1 85 ? -20.937 -2.852 12.005 1.00 50.41 85 GLY A C 1
ATOM 681 O O . GLY A 1 85 ? -21.400 -2.998 13.121 1.00 50.41 85 GLY A O 1
ATOM 682 N N . ASP A 1 86 ? -20.842 -1.644 11.427 1.00 54.00 86 ASP A N 1
ATOM 683 C CA . ASP A 1 86 ? -20.828 -0.403 12.214 1.00 54.00 86 ASP A CA 1
ATOM 684 C C . ASP A 1 86 ? -21.629 0.757 11.600 1.00 54.00 86 ASP A C 1
ATOM 686 O O . ASP A 1 86 ? -21.338 1.934 11.821 1.00 54.00 86 ASP A O 1
ATOM 690 N N . LEU A 1 87 ? -22.728 0.444 10.906 1.00 53.28 87 LEU A N 1
ATOM 691 C CA . LEU A 1 87 ? -23.841 1.402 10.857 1.00 53.28 87 LEU A CA 1
ATOM 692 C C . LEU A 1 87 ? -24.299 1.739 12.293 1.00 53.28 87 LEU A C 1
ATOM 694 O O . LEU A 1 87 ? -24.621 2.890 12.572 1.00 53.28 87 LEU A O 1
ATOM 698 N N . GLU A 1 88 ? -24.214 0.786 13.230 1.00 52.94 88 GLU A N 1
ATOM 699 C CA . GLU A 1 88 ? -24.510 0.999 14.653 1.00 52.94 88 GLU A CA 1
ATOM 700 C C . GLU A 1 88 ? -23.426 1.787 15.408 1.00 52.94 88 GLU A C 1
ATOM 702 O O . GLU A 1 88 ? -23.778 2.659 16.198 1.00 52.94 88 G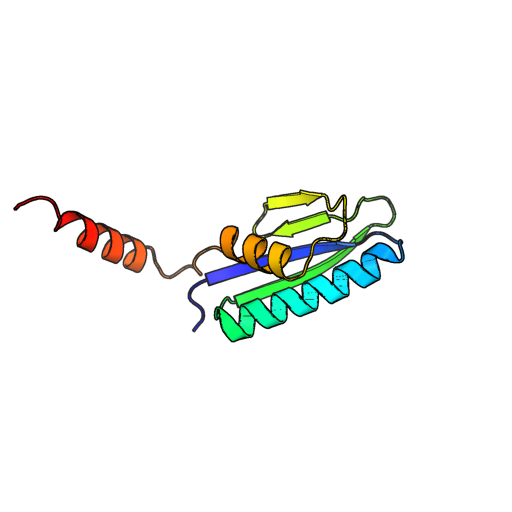LU A O 1
ATOM 707 N N . TYR A 1 89 ? -22.128 1.590 15.147 1.00 56.00 89 TYR A N 1
ATOM 708 C CA . TYR A 1 89 ? -21.068 2.393 15.784 1.00 56.00 89 TYR A CA 1
ATOM 709 C C . TYR A 1 89 ? -20.987 3.816 15.230 1.00 56.00 89 TYR A C 1
ATOM 711 O O . TYR A 1 89 ? -20.848 4.762 16.005 1.00 56.00 89 TYR A O 1
ATOM 719 N N . MET A 1 90 ? -21.173 4.012 13.917 1.00 51.66 90 MET A N 1
ATOM 720 C CA . MET A 1 90 ? -21.332 5.356 13.340 1.00 51.66 90 MET A CA 1
ATOM 721 C C . MET A 1 90 ? -22.584 6.051 13.894 1.00 51.66 90 MET A C 1
ATOM 723 O O . MET A 1 90 ? -22.536 7.243 14.207 1.00 51.66 90 MET A O 1
ATOM 727 N N . SER A 1 91 ? -23.677 5.308 14.115 1.00 53.69 91 SER A N 1
ATOM 728 C CA . SER A 1 91 ? -24.870 5.832 14.790 1.00 53.69 91 SER A CA 1
ATOM 729 C C . SER A 1 91 ? -24.620 6.130 16.279 1.00 53.69 91 SER A C 1
ATOM 731 O O . SER A 1 91 ? -25.059 7.170 16.765 1.00 53.69 91 SER A O 1
ATOM 733 N N . MET A 1 92 ? -23.852 5.308 17.006 1.00 55.22 92 MET A N 1
ATOM 734 C CA . MET A 1 92 ? -23.460 5.563 18.403 1.00 55.22 92 MET A CA 1
ATOM 735 C C . MET A 1 92 ? -22.563 6.796 18.551 1.00 55.22 92 MET A C 1
ATOM 737 O O . MET A 1 92 ? -22.730 7.565 19.500 1.00 55.22 92 MET A O 1
ATOM 741 N N . ILE A 1 93 ? -21.619 7.010 17.630 1.00 56.94 93 ILE A N 1
ATOM 742 C CA . ILE A 1 93 ? -20.757 8.200 17.634 1.00 56.94 93 ILE A CA 1
ATOM 743 C C . ILE A 1 93 ? -21.578 9.448 17.275 1.00 56.94 93 ILE A C 1
ATOM 745 O O . ILE A 1 93 ? -21.456 10.474 17.946 1.00 56.94 93 ILE A O 1
ATOM 749 N N . SER A 1 94 ? -22.482 9.348 16.294 1.00 53.47 94 SER A N 1
ATOM 750 C CA . SER A 1 94 ? -23.420 10.420 15.928 1.00 53.47 94 SER A CA 1
ATOM 751 C C . SER A 1 94 ? -24.333 10.831 17.093 1.00 53.47 94 SER A C 1
ATOM 753 O O . SER A 1 94 ? -24.506 12.024 17.350 1.00 53.47 94 SER A O 1
ATOM 755 N N . SER A 1 95 ? -24.867 9.868 17.853 1.00 51.72 95 SER A N 1
ATOM 756 C CA . SER A 1 95 ? -25.697 10.141 19.035 1.00 51.72 95 SER A CA 1
ATOM 757 C C . SER A 1 95 ? -24.918 10.784 20.184 1.00 51.72 95 SER A C 1
ATOM 759 O O . SER A 1 95 ? -25.491 11.579 20.923 1.00 51.72 95 SER A O 1
ATOM 761 N N . ARG A 1 96 ? -23.617 10.496 20.330 1.00 53.94 96 ARG A N 1
ATOM 762 C CA . ARG A 1 96 ? -22.766 11.131 21.353 1.00 53.94 96 ARG A CA 1
ATOM 763 C C . ARG A 1 96 ? -22.355 12.561 20.996 1.00 53.94 96 ARG A C 1
ATOM 765 O O . ARG A 1 96 ? -22.168 13.364 21.901 1.00 53.94 96 ARG A O 1
ATOM 772 N N . MET A 1 97 ? -22.263 12.906 19.709 1.00 48.94 97 MET A N 1
ATOM 773 C CA . MET A 1 97 ? -21.967 14.282 19.281 1.00 48.94 97 MET A CA 1
ATOM 774 C C . MET A 1 97 ? -23.152 15.246 19.447 1.00 48.94 97 MET A C 1
ATOM 776 O O . MET A 1 97 ? -22.930 16.441 19.607 1.00 48.94 97 MET A O 1
ATOM 780 N N . ARG A 1 98 ? -24.401 14.758 19.490 1.00 49.00 98 ARG A N 1
ATOM 781 C CA . ARG A 1 98 ? -25.591 15.611 19.707 1.00 49.00 98 ARG A CA 1
ATOM 782 C C . ARG A 1 98 ? -25.813 16.063 21.157 1.00 49.00 98 ARG A C 1
ATOM 784 O O . ARG A 1 98 ? -26.800 16.738 21.417 1.00 49.00 98 ARG A O 1
ATOM 791 N N . VAL A 1 99 ? -24.939 15.700 22.099 1.00 45.78 99 VAL A N 1
ATOM 792 C CA . VAL A 1 99 ? -25.070 16.094 23.521 1.00 45.78 99 VAL A CA 1
ATOM 793 C C . VAL A 1 99 ? -24.142 17.267 23.885 1.00 45.78 99 VAL A C 1
ATOM 795 O O . VAL A 1 99 ? -24.113 17.694 25.030 1.00 45.78 99 VAL A O 1
ATOM 798 N N . SER A 1 100 ? -23.402 17.828 22.920 1.00 44.81 100 SER A N 1
ATOM 799 C CA . SER A 1 100 ? -22.556 19.015 23.133 1.00 44.81 100 SER A CA 1
ATOM 800 C C . SER A 1 100 ? -23.096 20.275 22.443 1.00 44.81 100 SER A C 1
ATOM 802 O O . SER A 1 100 ? -22.327 21.143 22.040 1.00 44.81 100 SER A O 1
ATOM 804 N N . GLU A 1 101 ? -24.414 20.386 22.317 1.00 48.00 101 GLU A N 1
ATOM 805 C CA . GLU A 1 101 ? -25.099 21.675 22.244 1.00 48.00 101 GLU A CA 1
ATOM 806 C C . GLU A 1 101 ? -26.013 21.718 23.473 1.00 48.00 101 GLU A C 1
ATOM 808 O O . GLU A 1 101 ? -26.670 20.720 23.756 1.00 48.00 101 GLU A O 1
ATOM 813 N N . TYR A 1 102 ? -26.008 22.832 24.211 1.00 42.22 102 TYR A N 1
ATOM 814 C CA . TYR A 1 102 ? -26.560 23.043 25.565 1.00 42.22 102 TYR A CA 1
ATOM 815 C C . TYR A 1 102 ? -25.631 22.644 26.727 1.00 42.22 102 TYR A C 1
ATOM 817 O O . TYR A 1 102 ? -25.837 21.618 27.370 1.00 42.22 102 TYR A O 1
ATOM 825 N N . VAL A 1 103 ? -24.638 23.491 27.038 1.00 40.91 103 VAL A N 1
ATOM 826 C CA . VAL A 1 103 ? -24.770 24.597 28.022 1.00 40.91 103 VAL A CA 1
ATOM 827 C C . VAL A 1 103 ? -23.887 25.760 27.580 1.00 40.91 103 VAL A C 1
ATOM 829 O O . VAL A 1 103 ? -22.721 25.492 27.217 1.00 40.91 103 VAL A O 1
#

pLDDT: mean 80.89, std 16.07, range [40.91, 96.0]